Protein AF-A0A2V6THZ4-F1 (afdb_monomer)

Foldseek 3Di:
DDWDDDPPRDIDDDDDDPDPDDDQVDDPQWDDPVNVVVCQVVVCVPDPPCVVPDDPTGTDHDAFAALQQPWQFAADPPDPLRTDTHHPNPVCPVCVVVSVQQNVCCNPVVGGDSDDCVQRHPCCLVV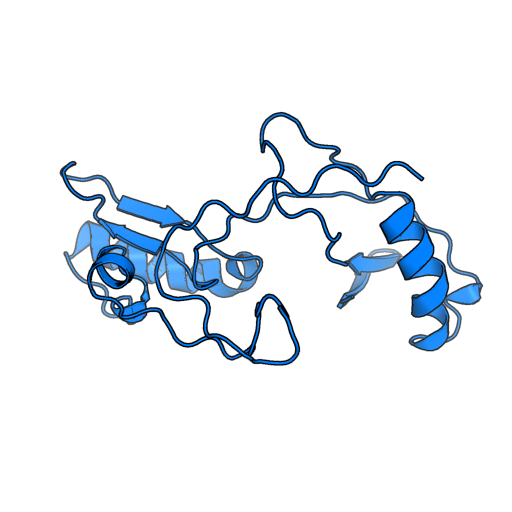QNHDDDPDPDPFDDDPNDGDPSTSDPDDDPPPDPPDD

Secondary structure (DSSP, 8-state):
-EEEEETTTEEEEE---S----BTTBS--BPPHHHHHHHHHHSTTTSTTGGG------B-------TTSS-EEEEPTTSTT-EEEE--TT-HHHHHHHHHHHHHHHHHHSS-SSS--GGG-GGGTTTT-PPPPSS------BTTB-----S-------------

pLDDT: mean 79.7, std 22.9, range [23.14, 98.25]

Solvent-accessible surface area (backbone atoms only — not comparable to full-atom values): 10609 Å² total; per-residue (Å²): 116,52,75,45,84,42,80,91,91,38,69,51,72,47,72,83,72,98,67,94,78,73,50,91,92,63,65,78,52,48,54,49,70,68,58,50,53,52,45,67,66,50,44,38,80,76,39,85,74,44,77,77,58,78,86,86,76,56,68,47,83,85,68,48,66,36,85,58,56,45,46,33,45,34,72,43,86,96,42,89,94,42,71,44,83,44,21,44,44,82,54,39,82,87,44,42,70,60,52,51,52,24,51,49,32,32,71,78,70,72,48,46,81,91,36,88,48,78,72,22,32,66,64,30,41,86,69,64,51,55,53,85,59,93,66,80,73,85,51,72,81,61,90,90,45,92,52,83,73,64,56,56,87,69,78,73,76,80,75,72,83,81,84,126

Nearest PDB structures (foldseek):
  1y56-assembly1_B  TM=9.052E-01  e=1.041E-03  Pyrococcus horikoshii OT3
  3m12-assembly1_A  TM=8.524E-01  e=2.419E-03  Bacillus sp. B-0618
  1ng3-assembly1_A  TM=7.794E-01  e=3.934E-02  Bacillus subtilis
  3if9-assembly2_D-3  TM=7.435E-01  e=4.779E-02  Bacillus subtilis
  4wct-assembly1_A  TM=7.228E-01  e=1.349E-01  Aspergillus fumigatus

Radius of gyration: 19.55 Å; Cα contacts (8 Å, |Δi|>4): 167; chains: 1; bounding box: 50×35×49 Å

Sequence (164 aa):
MYLRPETGNLTLVGGSTNVDRVDPDDYPEGASDALRAEIAEKLPKRLHGMDQAVMRGGMAGVYTMSADGHFILDRAPGVEGLYVASGCSGTGFKIAPAVGIGMAELITEGRASSVDLAPFRASRFAEGRCAASMSTTIATMTRGRWTPQGCEWLPRPRREPVVV

Structure (mmCIF, N/CA/C/O backbone):
data_AF-A0A2V6THZ4-F1
#
_entry.id   AF-A0A2V6THZ4-F1
#
loop_
_atom_site.group_PDB
_atom_site.id
_atom_site.type_symbol
_atom_site.label_atom_id
_atom_site.label_alt_id
_atom_site.label_comp_id
_atom_site.label_asym_id
_atom_site.label_entity_id
_atom_site.label_seq_id
_atom_site.pdbx_PDB_ins_code
_atom_site.Cartn_x
_atom_site.Cartn_y
_atom_site.Cartn_z
_atom_site.occupancy
_atom_site.B_iso_or_equiv
_atom_site.auth_seq_id
_atom_site.auth_comp_id
_atom_site.auth_asym_id
_atom_site.auth_atom_id
_atom_site.pdbx_PDB_model_num
ATOM 1 N N . MET A 1 1 ? 14.691 -4.668 -6.212 1.00 86.12 1 MET A N 1
ATOM 2 C CA . MET A 1 1 ? 14.088 -5.018 -7.515 1.00 86.12 1 MET A CA 1
ATOM 3 C C . MET A 1 1 ? 13.268 -6.283 -7.343 1.00 86.12 1 MET A C 1
ATOM 5 O O . MET A 1 1 ? 13.787 -7.229 -6.762 1.00 86.12 1 MET A O 1
ATOM 9 N N . TYR A 1 2 ? 12.024 -6.289 -7.806 1.00 90.50 2 TYR A N 1
ATOM 10 C CA . TYR A 1 2 ? 11.168 -7.471 -7.900 1.00 90.50 2 TYR A CA 1
ATOM 11 C C . TYR A 1 2 ? 10.800 -7.704 -9.367 1.00 90.50 2 TYR A C 1
ATOM 13 O O . TYR A 1 2 ? 10.860 -6.775 -10.171 1.00 90.50 2 TYR A O 1
ATOM 21 N N . LEU A 1 3 ? 10.438 -8.936 -9.715 1.00 92.94 3 LEU A N 1
ATOM 22 C CA . LEU A 1 3 ? 10.014 -9.298 -11.063 1.00 92.94 3 LEU A CA 1
ATOM 23 C C . LEU A 1 3 ? 8.857 -10.292 -11.013 1.00 92.94 3 LEU A C 1
ATOM 25 O O . LEU A 1 3 ? 8.785 -11.107 -10.092 1.00 92.94 3 LEU A O 1
ATOM 29 N N . ARG A 1 4 ? 7.964 -10.226 -11.999 1.00 93.44 4 ARG A N 1
ATOM 30 C CA . ARG A 1 4 ? 6.951 -11.255 -12.251 1.00 93.44 4 ARG A CA 1
ATOM 31 C C . ARG A 1 4 ? 6.720 -11.419 -13.754 1.00 93.44 4 ARG A C 1
ATOM 33 O O . ARG A 1 4 ? 6.814 -10.428 -14.482 1.00 93.44 4 ARG A O 1
ATOM 40 N N . PRO A 1 5 ? 6.381 -12.630 -14.221 1.00 93.69 5 PRO A N 1
ATOM 41 C CA . PRO A 1 5 ? 5.846 -12.809 -15.562 1.00 93.69 5 PRO A CA 1
ATOM 42 C C . PRO A 1 5 ? 4.589 -11.960 -15.761 1.00 93.69 5 PRO A C 1
ATOM 44 O O . PRO A 1 5 ? 3.823 -11.722 -14.821 1.00 93.69 5 PRO A O 1
ATOM 47 N N . GLU A 1 6 ? 4.380 -11.527 -16.993 1.00 93.81 6 GLU A N 1
ATOM 48 C CA . GLU A 1 6 ? 3.174 -10.848 -17.435 1.00 93.81 6 GLU A CA 1
ATOM 49 C C . GLU A 1 6 ? 2.703 -11.461 -18.757 1.00 93.81 6 GLU A C 1
ATOM 51 O O . GLU A 1 6 ? 3.453 -12.139 -19.466 1.00 93.81 6 GLU A O 1
ATOM 56 N N . THR A 1 7 ? 1.424 -11.283 -19.061 1.00 91.56 7 THR A N 1
ATOM 57 C CA . THR A 1 7 ? 0.813 -11.779 -20.291 1.00 91.56 7 THR A CA 1
ATOM 58 C C . THR A 1 7 ? 1.546 -11.269 -21.542 1.00 91.56 7 THR A C 1
ATOM 60 O O . THR A 1 7 ? 2.170 -10.209 -21.542 1.00 91.56 7 THR A O 1
ATOM 63 N N . GLY A 1 8 ? 1.511 -12.051 -22.627 1.00 88.25 8 GLY A N 1
ATOM 64 C CA . GLY A 1 8 ? 2.081 -11.633 -23.915 1.00 88.25 8 GLY A CA 1
ATOM 65 C C . GLY A 1 8 ? 3.614 -11.636 -23.994 1.00 88.25 8 GLY A C 1
ATOM 66 O O . GLY A 1 8 ? 4.178 -10.796 -24.688 1.00 88.25 8 GLY A O 1
ATOM 67 N N . ASN A 1 9 ? 4.288 -12.577 -23.316 1.00 89.75 9 ASN A N 1
ATOM 68 C CA . ASN A 1 9 ? 5.758 -12.681 -23.277 1.00 89.75 9 ASN A CA 1
ATOM 69 C C . ASN A 1 9 ? 6.439 -11.433 -22.679 1.00 89.75 9 ASN A C 1
ATOM 71 O O . ASN A 1 9 ? 7.518 -11.020 -23.105 1.00 89.75 9 ASN A O 1
ATOM 75 N N . LEU A 1 10 ? 5.786 -10.809 -21.698 1.00 93.38 10 LEU A N 1
ATOM 76 C CA . LEU A 1 10 ? 6.321 -9.664 -20.974 1.00 93.38 10 LEU A CA 1
ATOM 77 C C . LEU A 1 10 ? 6.800 -10.089 -19.585 1.00 93.38 10 LEU A C 1
ATOM 79 O O . LEU A 1 10 ? 6.380 -11.094 -19.014 1.00 93.38 10 LEU A O 1
ATOM 83 N N . THR A 1 11 ? 7.708 -9.300 -19.023 1.00 94.19 11 THR A N 1
ATOM 84 C CA . THR A 1 11 ? 8.131 -9.413 -17.627 1.00 94.19 11 THR A CA 1
ATOM 85 C C . THR A 1 11 ? 7.992 -8.040 -16.999 1.00 94.19 11 THR A C 1
ATOM 87 O O . THR A 1 11 ? 8.603 -7.079 -17.466 1.00 94.19 11 THR A O 1
ATOM 90 N N . LEU A 1 12 ? 7.194 -7.943 -15.939 1.00 94.75 12 LEU A N 1
ATOM 91 C CA . LEU A 1 12 ? 7.132 -6.731 -15.136 1.00 94.75 12 LEU A CA 1
ATOM 92 C C . LEU A 1 12 ? 8.308 -6.732 -14.173 1.00 94.75 12 LEU A C 1
ATOM 94 O O . LEU A 1 12 ? 8.523 -7.701 -13.443 1.00 94.75 12 LEU A O 1
ATOM 98 N N . VAL A 1 13 ? 9.047 -5.630 -14.162 1.00 94.56 13 VAL A N 1
ATOM 99 C CA . VAL A 1 13 ? 10.178 -5.416 -13.265 1.00 94.56 13 VAL A CA 1
ATOM 100 C C . VAL A 1 13 ? 9.930 -4.129 -12.506 1.00 94.56 13 VAL A C 1
ATOM 102 O O . VAL A 1 13 ? 9.691 -3.085 -13.107 1.00 94.56 13 VAL A O 1
ATOM 105 N N . GLY A 1 14 ? 9.981 -4.207 -11.183 1.00 91.56 14 GLY A N 1
ATOM 106 C CA . GLY A 1 14 ? 9.796 -3.055 -10.318 1.00 91.56 14 GLY A CA 1
ATOM 107 C C . GLY A 1 14 ? 10.998 -2.816 -9.422 1.00 91.56 14 GLY A C 1
ATOM 108 O O . GLY A 1 14 ? 11.705 -3.737 -8.998 1.00 91.56 14 GLY A O 1
ATOM 109 N N . GLY A 1 15 ? 11.219 -1.553 -9.097 1.00 87.06 15 GLY A N 1
ATOM 110 C CA . GLY A 1 15 ? 12.229 -1.104 -8.154 1.00 87.06 15 GLY A CA 1
ATOM 111 C C . GLY A 1 15 ? 11.744 0.142 -7.434 1.00 87.06 15 GLY A C 1
ATOM 112 O O . GLY A 1 15 ? 10.786 0.779 -7.859 1.00 87.06 15 GLY A O 1
ATOM 113 N N . SER A 1 16 ? 12.390 0.458 -6.321 1.00 75.38 16 SER A N 1
ATOM 114 C CA . SER A 1 16 ? 12.196 1.724 -5.626 1.00 75.38 16 SER A CA 1
ATOM 115 C C . SER A 1 16 ? 13.274 2.692 -6.083 1.00 75.38 16 SER A C 1
ATOM 117 O O . SER A 1 16 ? 14.457 2.353 -6.058 1.00 75.38 16 SER A O 1
ATOM 119 N N . THR A 1 17 ? 12.881 3.898 -6.463 1.00 66.56 17 THR A N 1
ATOM 120 C CA . THR A 1 17 ? 13.814 5.013 -6.616 1.00 66.56 17 THR A CA 1
ATOM 121 C C . THR A 1 17 ? 14.135 5.592 -5.239 1.00 66.56 17 THR A C 1
ATOM 123 O O . THR A 1 17 ? 13.267 5.623 -4.370 1.00 66.56 17 THR A O 1
ATOM 126 N N . ASN A 1 18 ? 15.359 6.085 -5.030 1.00 63.88 18 ASN A N 1
ATOM 127 C CA . ASN A 1 18 ? 15.774 6.754 -3.786 1.00 63.88 18 ASN A CA 1
ATOM 128 C C . ASN A 1 18 ? 15.191 8.179 -3.670 1.00 63.88 18 ASN A C 1
ATOM 130 O O . ASN A 1 18 ? 15.924 9.135 -3.426 1.00 63.88 18 ASN A O 1
ATOM 134 N N . VAL A 1 19 ? 13.887 8.338 -3.897 1.00 63.72 19 VAL A N 1
ATOM 135 C CA . VAL A 1 19 ? 13.190 9.614 -3.726 1.00 63.72 19 VAL A CA 1
ATOM 136 C C . VAL A 1 19 ? 12.466 9.560 -2.389 1.00 63.72 19 VAL A C 1
ATOM 138 O O . VAL A 1 19 ? 11.573 8.740 -2.198 1.00 63.72 19 VAL A O 1
ATOM 141 N N . ASP A 1 20 ? 12.892 10.401 -1.447 1.00 67.50 20 ASP A N 1
ATOM 142 C CA . ASP A 1 20 ? 12.404 10.341 -0.066 1.00 67.50 20 ASP A CA 1
ATOM 143 C C . ASP A 1 20 ? 10.948 10.833 0.060 1.00 67.50 20 ASP A C 1
ATOM 145 O O . ASP A 1 20 ? 10.188 10.300 0.870 1.00 67.50 20 ASP A O 1
ATOM 149 N N . ARG A 1 21 ? 10.555 11.853 -0.718 1.00 79.56 21 ARG A N 1
ATOM 150 C CA . ARG A 1 21 ? 9.207 12.446 -0.732 1.00 79.56 21 ARG A CA 1
ATOM 151 C C . ARG A 1 21 ? 8.888 13.056 -2.092 1.00 79.56 21 ARG A C 1
ATOM 153 O O . ARG A 1 21 ? 9.746 13.706 -2.682 1.00 79.56 21 ARG A O 1
ATOM 160 N N . VAL A 1 22 ? 7.645 12.893 -2.524 1.00 86.38 22 VAL A N 1
ATOM 161 C CA . VAL A 1 22 ? 7.065 1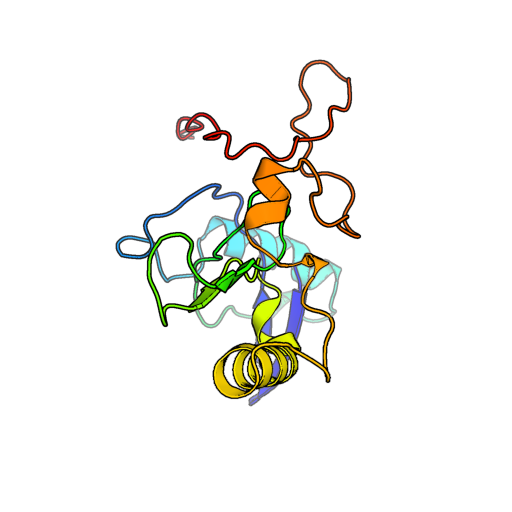3.552 -3.699 1.00 86.38 22 VAL A CA 1
ATOM 162 C C . VAL A 1 22 ? 5.702 14.124 -3.329 1.00 86.38 22 VAL A C 1
ATOM 164 O O . VAL A 1 22 ? 5.083 13.655 -2.368 1.00 86.38 22 VAL A O 1
ATOM 167 N N . ASP A 1 23 ? 5.266 15.135 -4.070 1.00 89.69 23 ASP A N 1
ATOM 168 C CA . ASP A 1 23 ? 3.884 15.595 -4.028 1.00 89.69 23 ASP A CA 1
ATOM 169 C C . ASP A 1 23 ? 3.019 14.578 -4.796 1.00 89.69 23 ASP A C 1
ATOM 171 O O . ASP A 1 23 ? 3.345 14.267 -5.942 1.00 89.69 23 ASP A O 1
ATOM 175 N N . PRO A 1 24 ? 1.972 13.984 -4.194 1.00 90.62 24 PRO A N 1
ATOM 176 C CA . PRO A 1 24 ? 1.099 13.061 -4.915 1.00 90.62 24 PRO A CA 1
ATOM 177 C C . PRO A 1 24 ? 0.344 13.711 -6.083 1.00 90.62 24 PRO A C 1
ATOM 179 O O . PRO A 1 24 ? -0.057 12.977 -6.984 1.00 90.62 24 PRO A O 1
ATOM 182 N N . ASP A 1 25 ? 0.183 15.037 -6.083 1.00 93.31 25 ASP A N 1
ATOM 183 C CA . ASP A 1 25 ? -0.479 15.784 -7.157 1.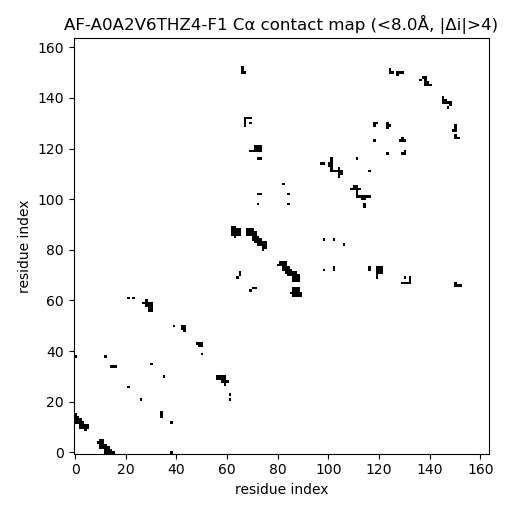00 93.31 25 ASP A CA 1
ATOM 184 C C . ASP A 1 25 ? 0.516 16.304 -8.215 1.00 93.31 25 ASP A C 1
ATOM 186 O O . ASP A 1 25 ? 0.105 16.741 -9.290 1.00 93.31 25 ASP A O 1
ATOM 190 N N . ASP A 1 26 ? 1.823 16.238 -7.935 1.00 92.44 26 ASP A N 1
ATOM 191 C CA . ASP A 1 26 ? 2.894 16.688 -8.832 1.00 92.44 26 ASP A CA 1
ATOM 192 C C . ASP A 1 26 ? 4.133 15.779 -8.721 1.00 92.44 26 ASP A C 1
ATOM 194 O O . ASP A 1 26 ? 5.082 16.029 -7.967 1.00 92.44 26 ASP A O 1
ATOM 198 N N . TYR A 1 27 ? 4.121 14.675 -9.475 1.00 89.25 27 TYR A N 1
ATOM 199 C CA . TYR A 1 27 ? 5.258 13.761 -9.581 1.00 89.25 27 TYR A CA 1
ATOM 200 C C . TYR A 1 27 ? 5.379 13.147 -10.983 1.00 89.25 27 TYR A C 1
ATOM 202 O O . TYR A 1 27 ? 4.388 12.998 -11.699 1.00 89.25 27 TYR A O 1
ATOM 210 N N . PRO A 1 28 ? 6.592 12.739 -11.402 1.00 88.44 28 PRO A N 1
ATOM 211 C CA . PRO A 1 28 ? 6.765 12.037 -12.665 1.00 88.44 28 PRO A CA 1
ATOM 212 C C . PRO A 1 28 ? 6.158 10.630 -12.581 1.00 88.44 28 PRO A C 1
ATOM 214 O O . PRO A 1 28 ? 6.712 9.739 -11.941 1.00 88.44 28 PRO A O 1
ATOM 217 N N . GLU A 1 29 ? 5.047 10.414 -13.283 1.00 90.56 29 GLU A N 1
ATOM 218 C CA . GLU A 1 29 ? 4.337 9.124 -13.341 1.00 90.56 29 GLU A CA 1
ATOM 219 C C . GLU A 1 29 ? 5.028 8.068 -14.223 1.00 90.56 29 GLU A C 1
ATOM 221 O O . GLU A 1 29 ? 4.608 6.913 -14.281 1.00 90.56 29 GLU A O 1
ATOM 226 N N . GLY A 1 30 ? 6.096 8.437 -14.931 1.00 90.31 30 GLY A N 1
ATOM 227 C CA . GLY A 1 30 ? 6.890 7.522 -15.748 1.00 90.31 30 GLY A CA 1
ATOM 228 C C . GLY A 1 30 ? 8.035 6.874 -14.970 1.00 90.31 30 GLY A C 1
ATOM 229 O O . GLY A 1 30 ? 8.584 7.444 -14.030 1.00 90.31 30 GLY A O 1
ATOM 230 N N . ALA A 1 31 ? 8.470 5.691 -15.412 1.00 88.62 31 ALA A N 1
ATOM 231 C CA . ALA A 1 31 ? 9.714 5.107 -14.909 1.00 88.62 31 ALA A CA 1
ATOM 232 C C . ALA A 1 31 ? 10.911 6.023 -15.226 1.00 88.62 31 ALA A C 1
ATOM 234 O O . ALA A 1 31 ? 11.149 6.342 -16.393 1.00 88.62 31 ALA A O 1
ATOM 235 N N . SER A 1 32 ? 11.672 6.404 -14.196 1.00 88.62 32 SER A N 1
ATOM 236 C CA . SER A 1 32 ? 12.839 7.278 -14.342 1.00 88.62 32 SER A CA 1
ATOM 237 C C . SER A 1 32 ? 13.978 6.602 -15.105 1.00 88.62 32 SER A C 1
ATOM 239 O O . SER A 1 32 ? 14.169 5.385 -15.024 1.00 88.62 32 SER A O 1
ATOM 241 N N . ASP A 1 33 ? 14.794 7.394 -15.797 1.00 89.56 33 ASP A N 1
ATOM 242 C CA . ASP A 1 33 ? 15.935 6.864 -16.552 1.00 89.56 33 ASP A CA 1
ATOM 243 C C . ASP A 1 33 ? 16.984 6.207 -15.646 1.00 89.56 33 ASP A C 1
ATOM 245 O O . ASP A 1 33 ? 17.577 5.197 -16.021 1.00 89.56 33 ASP A O 1
ATOM 249 N N . ALA A 1 34 ? 17.134 6.690 -14.409 1.00 88.88 34 ALA A N 1
ATOM 250 C CA . ALA A 1 34 ? 17.977 6.051 -13.401 1.00 88.88 34 ALA A CA 1
ATOM 251 C C . ALA A 1 34 ? 17.492 4.632 -13.051 1.00 88.88 34 ALA A C 1
ATOM 253 O O . ALA A 1 34 ? 18.292 3.696 -13.010 1.00 88.88 34 ALA A O 1
ATOM 254 N N . LEU A 1 35 ? 16.180 4.447 -12.846 1.00 88.50 35 LEU A N 1
ATOM 255 C CA . LEU A 1 35 ? 15.610 3.123 -12.582 1.00 88.50 35 LEU A CA 1
ATOM 256 C C . LEU A 1 35 ? 15.762 2.204 -13.799 1.00 88.50 35 LEU A C 1
ATOM 258 O O . LEU A 1 35 ? 16.095 1.029 -13.648 1.00 88.50 35 LEU A O 1
ATOM 262 N N . ARG A 1 36 ? 15.547 2.733 -15.008 1.00 91.31 36 ARG A N 1
ATOM 263 C CA . ARG A 1 36 ? 15.739 1.984 -16.256 1.00 91.31 36 ARG A CA 1
ATOM 264 C C . ARG A 1 36 ? 17.181 1.503 -16.391 1.00 91.31 36 ARG A C 1
ATOM 266 O O . ARG A 1 36 ? 17.397 0.315 -16.608 1.00 91.31 36 ARG A O 1
ATOM 273 N N . ALA A 1 37 ? 18.159 2.386 -16.197 1.00 91.56 37 ALA A N 1
ATOM 274 C CA . ALA A 1 37 ? 19.573 2.027 -16.238 1.00 91.56 37 ALA A CA 1
ATOM 275 C C . ALA A 1 37 ? 19.915 0.941 -15.203 1.00 91.56 37 ALA A C 1
ATOM 277 O O . ALA A 1 37 ? 20.559 -0.052 -15.541 1.00 91.56 37 ALA A O 1
ATOM 278 N N . GLU A 1 38 ? 19.409 1.067 -13.970 1.00 91.75 38 GLU A N 1
ATOM 279 C CA . GLU A 1 38 ? 19.603 0.052 -12.931 1.00 91.75 38 GLU A CA 1
ATOM 280 C C . GLU A 1 38 ? 19.022 -1.314 -13.339 1.00 91.75 38 GLU A C 1
ATOM 282 O O . GLU A 1 38 ? 19.660 -2.354 -13.144 1.00 91.75 38 GLU A O 1
ATOM 287 N N . ILE A 1 39 ? 17.811 -1.333 -13.904 1.00 92.81 39 ILE A N 1
ATOM 288 C CA . ILE A 1 39 ? 17.170 -2.566 -14.373 1.00 92.81 39 ILE A CA 1
ATOM 289 C C . ILE A 1 39 ? 17.970 -3.177 -15.527 1.00 92.81 39 ILE A C 1
ATOM 291 O O . ILE A 1 39 ? 18.248 -4.375 -15.482 1.00 92.81 39 ILE A O 1
ATOM 295 N N . ALA A 1 40 ? 18.380 -2.381 -16.519 1.00 92.44 40 ALA A N 1
ATOM 296 C CA . ALA A 1 40 ? 19.166 -2.849 -17.663 1.00 92.44 40 ALA A CA 1
ATOM 297 C C . ALA A 1 40 ? 20.502 -3.476 -17.232 1.00 92.44 40 ALA A C 1
ATOM 299 O O . ALA A 1 40 ? 20.929 -4.482 -17.792 1.00 92.44 40 ALA A O 1
ATOM 300 N N . GLU A 1 41 ? 21.135 -2.932 -16.192 1.00 93.12 41 GLU A N 1
ATOM 301 C CA . GLU A 1 41 ? 22.390 -3.461 -15.662 1.00 93.12 41 GLU A CA 1
ATOM 302 C C . GLU A 1 41 ? 22.193 -4.747 -14.837 1.00 93.12 41 GLU A C 1
ATOM 304 O O . GLU A 1 41 ? 23.007 -5.675 -14.895 1.00 93.12 41 GLU A O 1
ATOM 309 N N . LYS A 1 42 ? 21.130 -4.813 -14.023 1.00 93.75 42 LYS A N 1
ATOM 310 C CA . LYS A 1 42 ? 20.953 -5.881 -13.023 1.00 93.75 42 LYS A CA 1
ATOM 311 C C . LYS A 1 42 ? 20.089 -7.048 -13.490 1.00 93.75 42 LYS A C 1
ATOM 313 O O . LYS A 1 42 ? 20.232 -8.140 -12.941 1.00 93.75 42 LYS A O 1
ATOM 318 N N . LEU A 1 43 ? 19.166 -6.844 -14.427 1.00 93.94 43 LEU A N 1
ATOM 319 C CA . LEU A 1 43 ? 18.225 -7.878 -14.867 1.00 93.94 43 LEU A CA 1
ATOM 320 C C . LEU A 1 43 ? 18.916 -9.040 -15.609 1.00 93.94 43 LEU A C 1
ATOM 322 O O . LEU A 1 43 ? 18.675 -10.181 -15.206 1.00 93.94 43 LEU A O 1
ATOM 326 N N . PRO A 1 44 ? 19.834 -8.812 -16.574 1.00 94.88 44 PRO A N 1
ATOM 327 C CA . PRO A 1 44 ? 20.520 -9.906 -17.275 1.00 94.88 44 PRO A CA 1
ATOM 328 C C . PRO A 1 44 ? 21.377 -10.778 -16.352 1.00 94.88 44 PRO A C 1
ATOM 330 O O . PRO A 1 44 ? 21.514 -11.978 -16.564 1.00 94.88 44 PRO A O 1
ATOM 333 N N . LYS A 1 45 ? 21.899 -10.190 -15.266 1.00 94.69 45 LYS A N 1
ATOM 334 C CA . LYS A 1 45 ? 22.669 -10.899 -14.229 1.00 94.69 45 LYS A CA 1
ATOM 335 C C . LYS A 1 45 ? 21.809 -11.853 -13.386 1.00 94.69 45 LYS A C 1
ATOM 337 O O . LYS A 1 45 ? 22.356 -12.665 -12.649 1.00 94.69 45 LYS A O 1
ATOM 342 N N . ARG A 1 46 ? 20.478 -11.715 -13.426 1.00 93.25 46 ARG A N 1
ATOM 343 C CA . ARG A 1 46 ? 19.527 -12.486 -12.603 1.00 93.25 46 ARG A CA 1
ATOM 344 C C . ARG A 1 46 ? 18.666 -13.447 -13.412 1.00 93.25 46 ARG A C 1
ATOM 346 O O . ARG A 1 46 ? 18.209 -14.439 -12.855 1.00 93.25 46 ARG A O 1
ATOM 353 N N . LEU A 1 47 ? 18.413 -13.143 -14.682 1.00 91.62 47 LEU A N 1
ATOM 354 C CA . LEU A 1 47 ? 17.542 -13.933 -15.541 1.00 91.62 47 LEU A CA 1
ATOM 355 C C . LEU A 1 47 ? 18.141 -14.025 -16.945 1.00 91.62 47 LEU A C 1
ATOM 357 O O . LEU A 1 47 ? 18.321 -13.014 -17.623 1.00 91.62 47 LEU A O 1
ATOM 361 N N . HIS A 1 48 ? 18.459 -15.249 -17.363 1.00 91.25 48 HIS A N 1
ATOM 362 C CA . HIS A 1 48 ? 19.068 -15.518 -18.664 1.00 91.25 48 HIS A CA 1
ATOM 363 C C . HIS A 1 48 ? 18.164 -15.052 -19.815 1.00 91.25 48 HIS A C 1
ATOM 365 O O . HIS A 1 48 ? 16.942 -15.170 -19.737 1.00 91.25 48 HIS A O 1
ATOM 371 N N . GLY A 1 49 ? 18.772 -14.535 -20.886 1.00 89.94 49 GLY A N 1
ATOM 372 C CA . GLY A 1 49 ? 18.072 -14.023 -22.070 1.00 89.94 49 GLY A CA 1
ATOM 373 C C . GLY A 1 49 ? 17.517 -12.603 -21.923 1.00 89.94 49 GLY A C 1
ATOM 374 O O . GLY A 1 49 ? 17.025 -12.039 -22.898 1.00 89.94 49 GLY A O 1
ATOM 375 N N . MET A 1 50 ? 17.606 -11.996 -20.734 1.00 93.38 50 MET A N 1
ATOM 376 C CA . MET A 1 50 ? 17.153 -10.616 -20.519 1.00 93.38 50 MET A CA 1
ATOM 377 C C . MET A 1 50 ? 18.132 -9.555 -21.036 1.00 93.38 50 MET A C 1
ATOM 379 O O . MET A 1 50 ? 17.775 -8.384 -21.086 1.00 93.38 50 MET A O 1
ATOM 383 N N . ASP A 1 51 ? 19.339 -9.937 -21.454 1.00 92.62 51 ASP A N 1
ATOM 384 C CA . ASP A 1 51 ? 20.271 -9.069 -22.186 1.00 92.62 51 ASP A CA 1
ATOM 385 C C . ASP A 1 51 ? 19.720 -8.637 -23.555 1.00 92.62 51 ASP A C 1
ATOM 387 O O . ASP A 1 51 ? 20.078 -7.572 -24.050 1.00 92.62 51 ASP A O 1
ATOM 391 N N . GLN A 1 52 ? 18.809 -9.428 -24.132 1.00 91.62 52 GLN A N 1
ATOM 392 C CA . GLN A 1 52 ? 18.116 -9.129 -25.391 1.00 91.62 52 GLN A CA 1
ATOM 393 C C . GLN A 1 52 ? 16.733 -8.486 -25.180 1.00 91.62 52 GLN A C 1
ATOM 395 O O . GLN A 1 52 ? 16.005 -8.232 -26.142 1.00 91.62 52 GLN A O 1
ATOM 400 N N . ALA A 1 53 ? 16.323 -8.254 -23.929 1.00 91.88 53 ALA A N 1
ATOM 401 C CA . ALA A 1 53 ? 15.008 -7.706 -23.626 1.00 91.88 53 ALA A CA 1
ATOM 402 C C . ALA A 1 53 ? 14.930 -6.204 -23.940 1.00 91.88 53 ALA A C 1
ATOM 404 O O . AL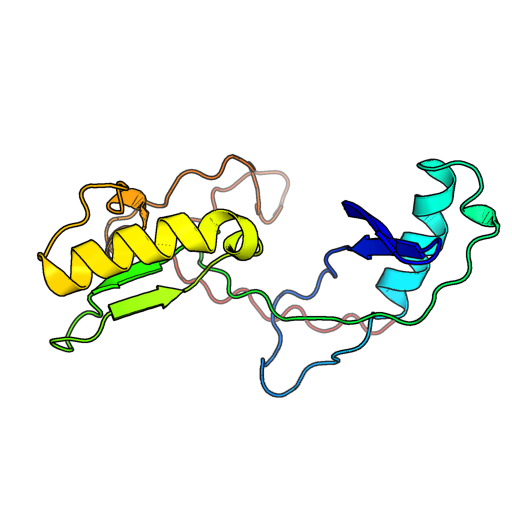A A 1 53 ? 15.861 -5.439 -23.698 1.00 91.88 53 ALA A O 1
ATOM 405 N N . VAL A 1 54 ? 13.766 -5.764 -24.420 1.00 91.69 54 VAL A N 1
ATOM 406 C CA . VAL A 1 54 ? 13.480 -4.352 -24.703 1.00 91.69 54 VAL A CA 1
ATOM 407 C C . VAL A 1 54 ? 12.482 -3.826 -23.678 1.00 91.69 54 VAL A C 1
ATOM 409 O O . VAL A 1 54 ? 11.401 -4.395 -23.518 1.00 91.69 54 VAL A O 1
ATOM 412 N N . MET A 1 55 ? 12.802 -2.713 -23.010 1.00 90.94 55 MET A N 1
ATOM 413 C CA . MET A 1 55 ? 11.849 -2.052 -22.112 1.00 90.94 55 MET A CA 1
ATOM 414 C C . MET A 1 55 ? 10.666 -1.478 -22.893 1.00 90.94 55 MET A C 1
ATOM 416 O O . MET A 1 55 ? 10.831 -0.696 -23.828 1.00 90.94 55 MET A O 1
ATOM 420 N N . ARG A 1 56 ? 9.452 -1.836 -22.470 1.00 90.50 56 ARG A N 1
ATOM 421 C CA . ARG A 1 56 ? 8.188 -1.392 -23.075 1.00 90.50 56 ARG A CA 1
ATOM 422 C C . ARG A 1 56 ? 7.499 -0.328 -22.219 1.00 90.50 56 ARG A C 1
ATOM 424 O O . ARG A 1 56 ? 6.362 -0.494 -21.799 1.00 90.50 56 ARG A O 1
ATOM 431 N N . GLY A 1 57 ? 8.209 0.772 -21.973 1.00 89.06 57 GLY A N 1
ATOM 432 C CA . GLY A 1 57 ? 7.734 1.861 -21.117 1.00 89.06 57 GLY A CA 1
ATOM 433 C C . GLY A 1 57 ? 7.859 1.534 -19.629 1.00 89.06 57 GLY A C 1
ATOM 434 O O . GLY A 1 57 ? 8.662 0.693 -19.228 1.00 89.06 57 GLY A O 1
ATOM 435 N N . GLY A 1 58 ? 7.100 2.244 -18.801 1.00 91.62 58 GLY A N 1
ATOM 436 C CA . GLY A 1 58 ? 7.072 2.018 -17.363 1.00 91.62 58 GLY A CA 1
ATOM 437 C C . GLY A 1 58 ? 6.314 3.116 -16.638 1.00 91.62 58 GLY A C 1
ATOM 438 O O . GLY A 1 58 ? 6.236 4.243 -17.125 1.00 91.62 58 GLY A O 1
ATOM 439 N N . MET A 1 59 ? 5.791 2.764 -15.472 1.00 92.69 59 MET A N 1
ATOM 440 C CA . MET A 1 59 ? 5.002 3.639 -14.614 1.00 92.69 59 MET A CA 1
ATOM 441 C C . MET A 1 59 ? 5.672 3.803 -13.251 1.00 92.69 59 MET A C 1
ATOM 443 O O . MET A 1 59 ? 6.431 2.936 -12.809 1.00 92.69 59 MET A O 1
ATOM 447 N N . ALA A 1 60 ? 5.355 4.901 -12.589 1.00 91.31 60 ALA A N 1
ATOM 448 C CA . ALA A 1 60 ? 5.695 5.198 -11.215 1.00 91.31 60 ALA A CA 1
ATOM 449 C C . ALA A 1 60 ? 4.408 5.430 -10.418 1.00 91.31 60 ALA A C 1
ATOM 451 O O . ALA A 1 60 ? 3.351 5.716 -10.971 1.00 91.31 60 ALA A O 1
ATOM 452 N N . GLY A 1 61 ? 4.505 5.277 -9.105 1.00 89.25 61 GLY A N 1
ATOM 453 C CA . GLY A 1 61 ? 3.412 5.548 -8.186 1.00 89.25 61 GLY A CA 1
ATOM 454 C C . GLY A 1 61 ? 3.960 5.934 -6.823 1.00 89.25 61 GLY A C 1
ATOM 455 O O . GLY A 1 61 ? 5.131 5.688 -6.517 1.00 89.25 61 GLY A O 1
ATOM 456 N N . VAL A 1 62 ? 3.107 6.537 -6.002 1.00 89.31 62 VAL A N 1
ATOM 457 C CA . VAL A 1 62 ? 3.496 7.078 -4.698 1.00 89.31 62 VAL A CA 1
ATOM 458 C C . VAL A 1 62 ? 3.157 6.095 -3.584 1.00 89.31 62 VAL A C 1
ATOM 460 O O . VAL A 1 62 ? 2.068 5.524 -3.537 1.00 89.31 62 VAL A O 1
ATOM 463 N N . TYR A 1 63 ? 4.093 5.901 -2.654 1.00 87.62 63 TYR A N 1
ATOM 464 C CA . TYR A 1 63 ? 3.846 5.146 -1.428 1.00 87.62 63 TYR A CA 1
ATOM 465 C C . TYR A 1 63 ? 3.501 6.083 -0.283 1.00 87.62 63 TYR A C 1
ATOM 467 O O . TYR A 1 63 ? 4.264 6.985 0.060 1.00 87.62 63 TYR A O 1
ATOM 475 N N . THR A 1 64 ? 2.387 5.805 0.385 1.00 88.06 64 THR A N 1
ATOM 476 C CA . THR A 1 64 ? 2.084 6.424 1.671 1.00 88.06 64 THR A CA 1
ATOM 477 C C . THR A 1 64 ? 2.831 5.674 2.770 1.00 88.06 64 THR A C 1
ATOM 479 O O . THR A 1 64 ? 2.569 4.494 3.018 1.00 88.06 64 THR A O 1
ATOM 482 N N . MET A 1 65 ? 3.771 6.356 3.422 1.00 86.12 65 MET A N 1
ATOM 483 C CA . MET A 1 65 ? 4.630 5.790 4.463 1.00 86.12 65 MET A CA 1
ATOM 484 C C . MET A 1 65 ? 4.250 6.346 5.836 1.00 86.12 65 MET A C 1
ATOM 486 O O . MET A 1 65 ? 4.200 7.563 6.012 1.00 86.12 65 MET A O 1
ATOM 490 N N . SER A 1 66 ? 4.034 5.470 6.819 1.00 87.88 66 SER A N 1
ATOM 491 C CA . SER A 1 66 ? 4.089 5.866 8.230 1.00 87.88 66 SER A CA 1
ATOM 492 C C . SER A 1 66 ? 5.547 5.937 8.709 1.00 87.88 66 SER A C 1
ATOM 494 O O . SER A 1 66 ? 6.456 5.429 8.045 1.00 87.88 66 SER A O 1
ATOM 496 N N . ALA A 1 67 ? 5.778 6.520 9.890 1.00 85.19 67 ALA A N 1
ATOM 497 C CA . ALA A 1 67 ? 7.111 6.587 10.494 1.00 85.19 67 ALA A CA 1
ATOM 498 C C . ALA A 1 67 ? 7.726 5.198 10.770 1.00 85.19 67 ALA A C 1
ATOM 500 O O . ALA A 1 67 ? 8.940 5.037 10.679 1.00 85.19 67 ALA A O 1
ATOM 501 N N . ASP A 1 68 ? 6.895 4.194 11.061 1.00 86.44 68 ASP A N 1
ATOM 502 C CA . ASP A 1 68 ? 7.321 2.822 11.362 1.00 86.44 68 ASP A CA 1
ATOM 503 C C . ASP A 1 68 ? 7.144 1.839 10.193 1.00 86.44 68 ASP A C 1
ATOM 505 O O . ASP A 1 68 ? 7.401 0.647 10.354 1.00 86.44 68 ASP A O 1
ATOM 509 N N . GLY A 1 69 ? 6.713 2.310 9.018 1.00 87.25 69 GLY A N 1
ATOM 510 C CA . GLY A 1 69 ? 6.514 1.475 7.829 1.00 87.25 69 GLY A CA 1
ATOM 511 C C . GLY A 1 69 ? 5.314 0.521 7.899 1.00 87.25 69 GLY A C 1
ATOM 512 O O . GLY A 1 69 ? 5.289 -0.471 7.170 1.00 87.25 69 GLY A O 1
ATOM 513 N N . HIS A 1 70 ? 4.345 0.795 8.775 1.00 90.12 70 HIS A N 1
ATOM 514 C CA . HIS A 1 70 ? 3.138 -0.005 8.978 1.00 90.12 70 HIS A CA 1
ATOM 515 C C . HIS A 1 70 ? 1.862 0.824 8.831 1.00 90.12 70 HIS A C 1
ATOM 517 O O . HIS A 1 70 ? 1.836 2.034 9.060 1.00 90.12 70 HIS A O 1
ATOM 523 N N . PHE A 1 71 ? 0.759 0.138 8.550 1.00 94.00 71 PHE A N 1
ATOM 524 C CA . PHE A 1 71 ? -0.543 0.774 8.422 1.00 94.00 71 PHE A CA 1
ATOM 525 C C . PHE A 1 71 ? -0.960 1.590 9.651 1.00 94.00 71 PHE A C 1
ATOM 527 O O . PHE A 1 71 ? -0.566 1.333 10.791 1.00 94.00 71 PHE A O 1
ATOM 534 N N . ILE A 1 72 ? -1.829 2.557 9.397 1.00 94.38 72 ILE A N 1
ATOM 535 C CA . ILE A 1 72 ? -2.660 3.231 10.382 1.00 94.38 72 ILE A CA 1
ATOM 536 C C . ILE A 1 72 ? -4.095 2.799 10.088 1.00 94.38 72 ILE A C 1
ATOM 538 O O . ILE A 1 72 ? -4.648 3.213 9.069 1.00 94.38 72 ILE A O 1
ATOM 542 N N . LEU A 1 73 ? -4.638 1.929 10.943 1.00 95.81 73 LEU A N 1
ATOM 543 C CA . LEU A 1 73 ? -5.984 1.351 10.861 1.00 95.81 73 LEU A CA 1
ATOM 544 C C . LEU A 1 73 ? -6.720 1.696 12.157 1.00 95.81 73 LEU A C 1
ATOM 546 O O . LEU A 1 73 ? -6.532 1.022 13.170 1.00 95.81 73 LEU A O 1
ATOM 550 N N . ASP A 1 74 ? -7.464 2.800 12.169 1.00 94.81 74 ASP A N 1
ATOM 551 C CA . ASP A 1 74 ? -8.038 3.320 13.415 1.00 94.81 74 ASP A CA 1
ATOM 552 C C . ASP A 1 74 ? -9.197 4.299 13.192 1.00 94.81 74 ASP A C 1
ATOM 554 O O . ASP A 1 74 ? -9.455 4.758 12.079 1.00 94.81 74 ASP A O 1
ATOM 558 N N . ARG A 1 75 ? -9.866 4.665 14.284 1.00 95.06 75 ARG A N 1
ATOM 559 C CA . ARG A 1 75 ? -10.748 5.832 14.373 1.00 95.06 75 ARG A CA 1
ATOM 560 C C . ARG A 1 75 ? -9.910 7.109 14.348 1.00 95.06 75 ARG A C 1
ATOM 562 O O . ARG A 1 75 ? -8.872 7.192 15.005 1.00 95.06 75 ARG A O 1
ATOM 569 N N . ALA A 1 76 ? -10.363 8.126 13.620 1.00 91.81 76 ALA A N 1
ATOM 570 C CA . ALA A 1 76 ? -9.701 9.422 13.632 1.00 91.81 76 ALA A CA 1
ATOM 571 C C . ALA A 1 76 ? -9.951 10.130 14.978 1.00 91.81 76 ALA A C 1
ATOM 573 O O . ALA A 1 76 ? -11.102 10.253 15.406 1.00 91.81 76 ALA A O 1
ATOM 574 N N . PRO A 1 77 ? -8.905 10.622 15.664 1.00 86.81 77 PRO A N 1
ATOM 575 C CA . PRO A 1 77 ? -9.090 11.342 16.915 1.00 86.81 77 PRO A CA 1
ATOM 576 C C . PRO A 1 77 ? -9.840 12.659 16.671 1.0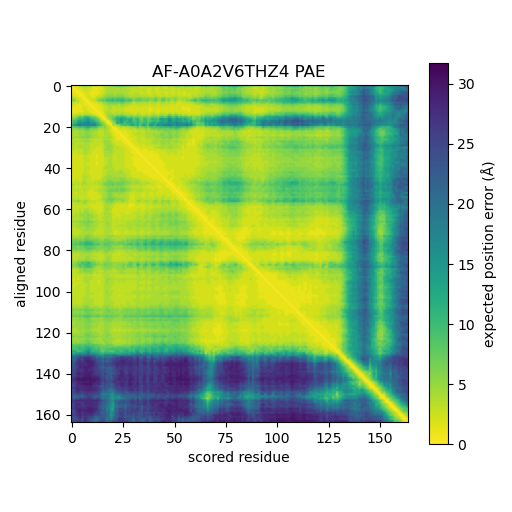0 86.81 77 PRO A C 1
ATOM 578 O O . PRO A 1 77 ? -9.523 13.404 15.747 1.00 86.81 77 PRO A O 1
ATOM 581 N N . GLY A 1 78 ? -10.820 12.958 17.525 1.00 88.25 78 GLY A N 1
ATOM 582 C CA . GLY A 1 78 ? -11.547 14.233 17.510 1.00 88.25 78 GLY A CA 1
ATOM 583 C C . GLY A 1 78 ? -12.660 14.358 16.465 1.00 88.25 78 GLY A C 1
ATOM 584 O O . GLY A 1 78 ? -13.311 15.399 16.428 1.00 88.25 78 GLY A O 1
ATOM 585 N N . VAL A 1 79 ? -12.915 13.326 15.651 1.00 95.00 79 VAL A N 1
ATOM 586 C CA . VAL A 1 79 ? -14.007 13.324 14.664 1.00 95.00 79 VAL A CA 1
ATOM 587 C C . VAL A 1 79 ? -14.803 12.028 14.782 1.00 95.00 79 VAL A C 1
ATOM 589 O O . VAL A 1 79 ? -14.330 10.952 14.417 1.00 95.00 79 VAL A O 1
ATOM 592 N N . GLU A 1 80 ? -16.025 12.124 15.303 1.00 94.12 80 GLU A N 1
ATOM 593 C CA . GLU A 1 80 ? -16.916 10.972 15.432 1.00 94.12 80 GLU A CA 1
ATOM 594 C C . GLU A 1 80 ? -17.296 10.415 14.052 1.00 94.12 80 GLU A C 1
ATOM 596 O O . GLU A 1 80 ? -17.578 11.159 13.115 1.00 94.12 80 GLU A O 1
ATOM 601 N N . GLY A 1 81 ? -17.278 9.087 13.915 1.00 95.12 81 GLY A N 1
ATOM 602 C CA . GLY A 1 81 ? -17.646 8.401 12.674 1.00 95.12 81 GLY A CA 1
ATOM 603 C C . GLY A 1 81 ? -16.583 8.420 11.568 1.00 95.12 81 GLY A C 1
ATOM 604 O O . GLY A 1 81 ? -16.783 7.761 10.549 1.00 95.12 81 GLY A O 1
ATOM 605 N N . LEU A 1 82 ? -15.447 9.102 11.755 1.00 96.62 82 LEU A N 1
ATOM 606 C CA . LEU A 1 82 ? -14.336 9.083 10.803 1.00 96.62 82 LEU A CA 1
ATOM 607 C C . LEU A 1 82 ? -13.333 7.972 11.145 1.00 96.62 82 LEU A C 1
ATOM 609 O O . LEU A 1 82 ? -12.864 7.855 12.278 1.00 96.62 82 LEU A O 1
ATOM 613 N N . TYR A 1 83 ? -12.959 7.186 10.138 1.00 96.56 83 TYR A N 1
ATOM 614 C CA . TYR A 1 83 ? -11.991 6.095 10.245 1.00 96.56 83 TYR A CA 1
ATOM 615 C C . TYR A 1 83 ? -10.904 6.258 9.186 1.00 96.56 83 TYR A C 1
ATOM 617 O O . TYR A 1 83 ? -11.149 6.779 8.099 1.00 96.56 83 TYR A O 1
ATOM 625 N N . VAL A 1 84 ? -9.698 5.801 9.504 1.00 95.06 84 VAL A N 1
ATOM 626 C CA . VAL A 1 84 ? -8.511 5.926 8.661 1.00 95.06 84 VAL A CA 1
ATOM 627 C C . VAL A 1 84 ? -7.949 4.542 8.378 1.00 95.06 84 VAL A C 1
ATOM 629 O O . VAL A 1 84 ? -7.728 3.756 9.295 1.00 95.06 84 VAL A O 1
ATOM 632 N N . ALA A 1 85 ? -7.679 4.283 7.100 1.00 95.50 85 ALA A N 1
ATOM 633 C CA . ALA A 1 85 ? -6.878 3.163 6.629 1.00 95.50 85 ALA A CA 1
ATOM 634 C C . ALA A 1 85 ? -5.800 3.700 5.675 1.00 95.50 85 ALA A C 1
ATOM 636 O O . ALA A 1 85 ? -6.052 3.907 4.490 1.00 95.50 85 ALA A O 1
ATOM 637 N N . SER A 1 86 ? -4.611 3.997 6.200 1.00 93.44 86 SER A N 1
ATOM 638 C CA . SER A 1 86 ? -3.526 4.652 5.449 1.00 93.44 86 SER A CA 1
ATOM 639 C C . SER A 1 86 ? -2.147 4.113 5.847 1.00 93.44 86 SER A C 1
ATOM 641 O O . SER A 1 86 ? -2.044 3.252 6.716 1.00 93.44 86 SER A O 1
ATOM 643 N N . GLY A 1 87 ? -1.075 4.583 5.204 1.00 86.75 87 GLY A N 1
ATOM 644 C CA . GLY A 1 87 ? 0.298 4.173 5.528 1.00 86.75 87 GLY A CA 1
ATOM 645 C C . GLY A 1 87 ? 0.619 2.735 5.114 1.00 86.75 87 GLY A C 1
ATOM 646 O O . GLY A 1 87 ? 1.295 2.016 5.838 1.00 86.75 87 GLY A O 1
ATOM 647 N N . CYS A 1 88 ? 0.108 2.283 3.966 1.00 84.94 88 CYS A N 1
ATOM 648 C CA . CYS A 1 88 ? 0.263 0.897 3.513 1.00 84.94 88 CYS A CA 1
ATOM 649 C C . CYS A 1 88 ? 1.710 0.498 3.160 1.00 84.94 88 CYS A C 1
ATOM 651 O O . CYS A 1 88 ? 1.978 -0.683 2.919 1.00 84.94 88 CYS A O 1
ATOM 653 N N . SER A 1 89 ? 2.631 1.468 3.093 1.00 82.62 89 SER A N 1
ATOM 654 C CA . SER A 1 89 ? 4.080 1.280 2.966 1.00 82.62 89 SER A CA 1
ATOM 655 C C . SER A 1 89 ? 4.509 0.295 1.872 1.00 82.62 89 SER A C 1
ATOM 657 O O . SER A 1 89 ? 5.422 -0.508 2.048 1.00 82.62 89 SER A O 1
ATOM 659 N N . GLY A 1 90 ? 3.810 0.322 0.731 1.00 83.56 90 GLY A N 1
ATOM 660 C CA . GLY A 1 90 ? 4.097 -0.540 -0.422 1.00 83.56 90 GLY A CA 1
ATOM 661 C C . GLY A 1 90 ? 3.678 -2.005 -0.257 1.00 83.56 90 GLY A C 1
ATOM 662 O O . GLY A 1 90 ? 3.961 -2.833 -1.120 1.00 83.56 90 GLY A O 1
ATOM 663 N N . THR A 1 91 ? 2.991 -2.352 0.833 1.00 86.94 91 THR A N 1
ATOM 664 C CA . THR A 1 91 ? 2.543 -3.725 1.121 1.00 86.94 91 THR A CA 1
ATOM 665 C C . THR A 1 91 ? 1.036 -3.909 0.996 1.00 86.94 91 THR A C 1
ATOM 667 O O . THR A 1 91 ? 0.547 -5.029 1.133 1.00 86.94 91 THR A O 1
ATOM 670 N N . GLY A 1 92 ? 0.296 -2.837 0.694 1.00 90.56 92 GLY A N 1
ATOM 671 C CA . GLY A 1 92 ? -1.150 -2.835 0.870 1.00 90.56 92 GLY A CA 1
ATOM 672 C C . GLY A 1 92 ? -1.941 -3.735 -0.060 1.00 90.56 92 GLY A C 1
ATOM 673 O O . GLY A 1 92 ? -2.907 -4.342 0.385 1.00 90.56 92 GLY A O 1
ATOM 674 N N . PHE A 1 93 ? -1.505 -3.897 -1.309 1.00 92.12 93 PHE A N 1
ATOM 675 C CA . PHE A 1 93 ? -2.282 -4.624 -2.315 1.00 92.12 93 PHE A CA 1
ATOM 676 C C . PHE A 1 93 ? -2.638 -6.055 -1.884 1.00 92.12 93 PHE A C 1
ATOM 678 O O . PHE A 1 93 ? -3.790 -6.468 -1.956 1.00 92.12 93 PHE A O 1
ATOM 685 N N . LYS A 1 94 ? -1.660 -6.804 -1.365 1.00 93.19 94 LYS A N 1
ATOM 686 C CA . LYS A 1 94 ? -1.848 -8.207 -0.958 1.00 93.19 94 LYS A CA 1
ATOM 687 C C . LYS A 1 94 ? -2.618 -8.372 0.360 1.00 93.19 94 LYS A C 1
ATOM 689 O O . LYS A 1 94 ? -3.136 -9.449 0.618 1.00 93.19 94 LYS A O 1
ATOM 694 N N . ILE A 1 95 ? -2.668 -7.328 1.192 1.00 93.62 95 ILE A N 1
ATOM 695 C CA . ILE A 1 95 ? -3.283 -7.354 2.534 1.00 93.62 95 ILE A CA 1
ATOM 696 C C . ILE A 1 95 ? -4.665 -6.675 2.516 1.00 93.62 95 ILE A C 1
ATOM 698 O O . ILE A 1 95 ? -5.449 -6.843 3.446 1.00 93.62 95 ILE A O 1
ATOM 702 N N . ALA A 1 96 ? -5.007 -5.959 1.440 1.00 95.44 96 ALA A N 1
ATOM 703 C CA . ALA A 1 96 ? -6.244 -5.194 1.310 1.00 95.44 96 ALA A CA 1
ATOM 704 C C . ALA A 1 96 ? -7.523 -5.969 1.695 1.00 95.44 96 ALA A C 1
ATOM 706 O O . ALA A 1 96 ? -8.341 -5.381 2.401 1.00 95.44 96 ALA A O 1
ATOM 707 N N . PRO A 1 97 ? -7.703 -7.266 1.354 1.00 96.69 97 PRO A N 1
ATOM 708 C CA . PRO A 1 97 ? -8.880 -8.016 1.802 1.00 96.69 97 PRO A CA 1
ATOM 709 C C . PRO A 1 97 ? -8.992 -8.129 3.331 1.00 96.69 97 PRO A C 1
ATOM 711 O O . PRO A 1 97 ? -10.059 -7.891 3.890 1.00 96.69 97 PRO A O 1
ATOM 714 N N . ALA A 1 98 ? -7.889 -8.433 4.021 1.00 96.25 98 ALA A N 1
ATOM 715 C CA . ALA A 1 98 ? -7.866 -8.553 5.480 1.00 96.25 98 ALA A CA 1
ATOM 716 C C . ALA A 1 98 ? -8.056 -7.191 6.167 1.00 96.25 98 ALA A C 1
ATOM 718 O O . ALA A 1 98 ? -8.790 -7.091 7.148 1.00 96.25 98 ALA A O 1
ATOM 719 N N . VAL A 1 99 ? -7.446 -6.133 5.615 1.00 96.62 99 VAL A N 1
ATOM 720 C CA . VAL A 1 99 ? -7.661 -4.753 6.081 1.00 96.62 99 VAL A CA 1
ATOM 721 C C . VAL A 1 99 ? -9.131 -4.365 5.944 1.00 96.62 99 VAL A C 1
ATOM 723 O O . VAL A 1 99 ? -9.705 -3.834 6.888 1.00 96.62 99 VAL A O 1
ATOM 726 N N . GLY A 1 100 ? -9.751 -4.655 4.798 1.00 97.44 100 GLY A N 1
ATOM 727 C CA . GLY A 1 100 ? -11.159 -4.351 4.549 1.00 97.44 100 GLY A CA 1
ATOM 728 C C . GLY A 1 100 ? -12.090 -5.019 5.558 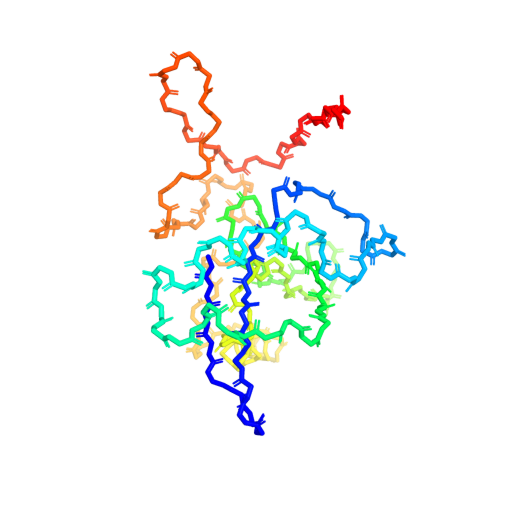1.00 97.44 100 GLY A C 1
ATOM 729 O O . GLY A 1 100 ? -12.950 -4.345 6.118 1.00 97.44 100 GLY A O 1
ATOM 730 N N . ILE A 1 101 ? -11.874 -6.308 5.846 1.00 98.12 101 ILE A N 1
ATOM 731 C CA . ILE A 1 101 ? -12.646 -7.049 6.857 1.00 98.12 101 ILE A CA 1
ATOM 732 C C . ILE A 1 101 ? -12.478 -6.410 8.240 1.00 98.12 101 ILE A C 1
ATOM 734 O O . ILE A 1 101 ? -13.471 -6.046 8.864 1.00 98.12 101 ILE A O 1
ATOM 738 N N . GLY A 1 102 ? -11.236 -6.209 8.695 1.00 97.81 102 GLY A N 1
ATOM 739 C CA . GLY A 1 102 ? -10.984 -5.642 10.022 1.00 97.81 102 GLY A CA 1
ATOM 740 C C . GLY A 1 102 ? -11.557 -4.230 10.181 1.00 97.81 102 GLY A C 1
ATOM 741 O O . GLY A 1 102 ? -12.141 -3.911 11.214 1.00 97.81 102 GLY A O 1
ATOM 742 N N . MET A 1 103 ? -11.441 -3.386 9.151 1.00 98.00 103 MET A N 1
ATOM 743 C CA . MET A 1 103 ? -12.024 -2.042 9.174 1.00 98.00 103 MET A CA 1
ATOM 744 C C . MET A 1 103 ? -13.554 -2.083 9.163 1.00 98.00 103 MET A C 1
ATOM 746 O O . MET A 1 103 ? -14.174 -1.307 9.883 1.00 98.00 103 MET A O 1
ATOM 750 N N . ALA A 1 104 ? -14.177 -2.985 8.399 1.00 98.25 104 ALA A N 1
ATOM 751 C CA . ALA A 1 104 ? -15.631 -3.129 8.377 1.00 98.25 104 ALA A CA 1
ATOM 752 C C . ALA A 1 104 ? -16.188 -3.540 9.750 1.00 98.25 104 ALA A C 1
ATOM 754 O O . ALA A 1 104 ? -17.140 -2.920 10.228 1.00 98.25 104 ALA A O 1
ATOM 755 N N . GLU A 1 105 ? -15.566 -4.516 10.417 1.00 98.12 105 GLU A N 1
ATOM 756 C CA . GLU A 1 105 ? -15.919 -4.919 11.787 1.00 98.12 105 GLU A CA 1
ATOM 757 C C . GLU A 1 105 ? -15.711 -3.761 12.775 1.00 98.12 105 GLU A C 1
ATOM 759 O O . GLU A 1 105 ? -16.603 -3.424 13.551 1.00 98.12 105 GLU A O 1
ATOM 764 N N . LEU A 1 106 ? -14.567 -3.069 12.701 1.00 97.06 106 LEU A N 1
ATOM 765 C CA . LEU A 1 106 ? -14.294 -1.909 13.552 1.00 97.06 106 LEU A CA 1
ATOM 766 C C . LEU A 1 106 ? -15.371 -0.822 13.405 1.00 97.06 106 LEU A C 1
ATOM 768 O O . LEU A 1 106 ? -15.771 -0.222 14.407 1.00 97.06 106 LEU A O 1
ATOM 772 N N . ILE A 1 107 ? -15.829 -0.571 12.176 1.00 97.56 107 ILE A N 1
ATOM 773 C CA . ILE A 1 107 ? -16.833 0.449 11.855 1.00 97.56 107 ILE A CA 1
ATOM 774 C C . ILE A 1 107 ? -18.225 0.042 12.343 1.00 97.56 107 ILE A C 1
ATOM 776 O O . ILE A 1 107 ? -18.919 0.866 12.938 1.00 97.56 107 ILE A O 1
ATOM 780 N N . THR A 1 108 ? -18.635 -1.199 12.083 1.00 97.69 108 THR A N 1
ATOM 781 C CA . THR A 1 108 ? -20.018 -1.661 12.299 1.00 97.69 108 THR A CA 1
ATOM 782 C C . THR A 1 108 ? -20.260 -2.241 13.692 1.00 97.69 108 THR A C 1
ATOM 784 O O . THR A 1 108 ? -21.354 -2.091 14.229 1.00 97.69 108 THR A O 1
ATOM 787 N N . GLU A 1 109 ? -19.243 -2.845 14.307 1.00 96.88 109 GLU A N 1
ATOM 788 C CA . GLU A 1 109 ? -19.343 -3.563 15.587 1.00 96.88 109 GLU A CA 1
ATOM 789 C C . GLU A 1 109 ? -18.544 -2.900 16.716 1.00 96.88 109 GLU A C 1
ATOM 791 O O . GLU A 1 109 ? -18.612 -3.314 17.874 1.00 96.88 109 GLU A O 1
ATOM 796 N N . GLY A 1 110 ? -17.749 -1.875 16.403 1.00 94.44 110 GLY A N 1
ATOM 797 C CA . GLY A 1 110 ? -16.930 -1.166 17.384 1.00 94.44 110 GLY A CA 1
ATOM 798 C C . GLY A 1 110 ? -15.565 -1.800 17.658 1.00 94.44 110 GLY A C 1
ATOM 799 O O . GLY A 1 110 ? -14.711 -1.152 18.264 1.00 94.44 110 GLY A O 1
ATOM 800 N N . ARG A 1 111 ? -15.328 -3.028 17.184 1.00 95.12 111 ARG A N 1
ATOM 801 C CA . ARG A 1 111 ? -14.076 -3.780 17.352 1.00 95.12 111 ARG A CA 1
ATOM 802 C C . ARG A 1 111 ? -13.842 -4.706 16.161 1.00 95.12 111 ARG A C 1
ATOM 804 O O . ARG A 1 111 ? -14.795 -5.253 15.628 1.00 95.12 111 ARG A O 1
ATOM 811 N N . ALA A 1 112 ? -12.582 -4.929 15.801 1.00 96.62 112 ALA A N 1
ATOM 812 C CA . ALA A 1 112 ? -12.217 -5.986 14.862 1.00 96.62 112 ALA A CA 1
ATOM 813 C C . ALA A 1 112 ? -12.066 -7.322 15.604 1.00 96.62 112 ALA A C 1
ATOM 815 O O . ALA A 1 112 ? -11.529 -7.368 16.713 1.00 96.62 112 ALA A O 1
ATOM 816 N N . SER A 1 113 ? -12.571 -8.398 15.011 1.00 95.00 113 SER A N 1
ATOM 817 C CA . SER A 1 113 ? -12.575 -9.746 15.585 1.00 95.00 113 SER A CA 1
ATOM 818 C C . SER A 1 113 ? -11.841 -10.754 14.706 1.00 95.00 113 SER A C 1
ATOM 820 O O . SER A 1 113 ? -11.185 -11.657 15.222 1.00 95.00 113 SER A O 1
ATOM 822 N N . SER A 1 114 ? -11.894 -10.555 13.388 1.00 96.38 114 SER A N 1
ATOM 823 C CA . SER A 1 114 ? -11.239 -11.409 12.402 1.00 96.38 114 SER A CA 1
ATOM 824 C C . SER A 1 114 ? -9.740 -11.126 12.282 1.00 96.38 114 SER A C 1
ATOM 826 O O . SER A 1 114 ? -8.960 -12.020 11.956 1.00 96.38 114 SER A O 1
ATOM 828 N N . VAL A 1 115 ? -9.325 -9.878 12.524 1.00 94.44 115 VAL A N 1
ATOM 829 C CA . VAL A 1 115 ? -7.929 -9.428 12.439 1.00 94.44 115 VAL A CA 1
ATOM 830 C C . VAL A 1 115 ? -7.616 -8.528 13.630 1.00 94.44 115 VAL A C 1
ATOM 832 O O . VAL A 1 115 ? -8.377 -7.610 13.929 1.00 94.44 115 VAL A O 1
ATOM 835 N N . ASP A 1 116 ? -6.477 -8.756 14.286 1.00 93.94 116 ASP A N 1
ATOM 836 C CA . ASP A 1 116 ? -6.004 -7.863 15.345 1.00 93.94 116 ASP A CA 1
ATOM 837 C C . ASP A 1 116 ? -5.472 -6.549 14.752 1.00 93.94 116 ASP A C 1
ATOM 839 O O . ASP A 1 116 ? -4.422 -6.508 14.104 1.00 93.94 116 ASP A O 1
ATOM 843 N N . LEU A 1 117 ? -6.215 -5.463 14.978 1.00 94.75 117 LEU A N 1
ATOM 844 C CA . LEU A 1 117 ? -5.844 -4.115 14.547 1.00 94.75 117 LEU A CA 1
ATOM 845 C C . LEU A 1 117 ? -5.054 -3.333 15.606 1.00 94.75 117 LEU A C 1
ATOM 847 O O . LEU A 1 117 ? -4.542 -2.254 15.302 1.00 94.75 117 LEU A O 1
ATOM 851 N N . ALA A 1 118 ? -4.913 -3.848 16.833 1.00 92.38 118 ALA A N 1
ATOM 852 C CA . ALA A 1 118 ? -4.261 -3.133 17.930 1.00 92.38 118 ALA A CA 1
ATOM 853 C C . ALA A 1 118 ? -2.816 -2.679 17.625 1.00 92.38 118 ALA A C 1
ATOM 855 O O . ALA A 1 118 ? -2.443 -1.590 18.084 1.00 92.38 118 ALA A O 1
ATOM 856 N N . PRO A 1 119 ? -2.001 -3.417 16.838 1.00 92.19 119 PRO A N 1
ATOM 857 C CA . PRO A 1 119 ? -0.677 -2.951 16.421 1.00 92.19 119 PRO A CA 1
ATOM 858 C C . PRO A 1 119 ? -0.702 -1.770 15.439 1.00 92.19 119 PRO A C 1
ATOM 860 O O . PRO A 1 119 ? 0.294 -1.062 15.321 1.00 92.19 119 PRO A O 1
ATOM 863 N N . PHE A 1 120 ? -1.818 -1.541 14.739 1.00 93.56 120 PHE A N 1
ATOM 864 C CA . PHE A 1 120 ? -1.944 -0.551 13.662 1.00 93.56 120 PHE A CA 1
ATOM 865 C C . PHE A 1 120 ? -2.707 0.712 14.070 1.00 93.56 120 PHE A C 1
ATOM 867 O O . PHE A 1 120 ? -2.887 1.611 13.248 1.00 93.56 120 PHE A O 1
ATOM 874 N N . ARG A 1 121 ? -3.109 0.832 15.337 1.00 92.38 121 ARG A N 1
ATOM 875 C CA . ARG A 1 121 ? -3.770 2.037 15.854 1.00 92.38 121 ARG A CA 1
ATOM 876 C C . ARG A 1 121 ? -2.877 3.272 15.759 1.00 92.38 121 ARG A C 1
ATOM 878 O O . ARG A 1 121 ? -1.650 3.179 15.888 1.00 92.38 121 ARG A O 1
ATOM 885 N N . ALA A 1 122 ? -3.478 4.438 15.558 1.00 90.75 122 ALA A N 1
ATOM 886 C CA . ALA A 1 122 ? -2.755 5.700 15.413 1.00 90.75 122 ALA A CA 1
ATOM 887 C C . ALA A 1 122 ? -2.066 6.113 16.724 1.00 90.75 122 ALA A C 1
ATOM 889 O O . ALA A 1 122 ? -0.961 6.658 16.711 1.00 90.75 122 ALA A O 1
ATOM 890 N N . SER A 1 123 ? -2.678 5.789 17.869 1.00 89.94 123 SER A N 1
ATOM 891 C CA . SER A 1 123 ? -2.163 6.156 19.195 1.00 89.94 123 SER A CA 1
ATOM 892 C C . SER A 1 123 ? -0.805 5.526 19.529 1.00 89.94 123 SER A C 1
ATOM 894 O O . SER A 1 123 ? -0.110 6.015 20.418 1.00 89.94 123 SER A O 1
ATOM 896 N N . ARG A 1 124 ? -0.383 4.482 18.798 1.00 90.94 124 ARG A N 1
ATOM 897 C CA . ARG A 1 124 ? 0.887 3.779 19.037 1.00 90.94 124 ARG A CA 1
ATOM 898 C C . ARG A 1 124 ? 2.106 4.699 18.951 1.00 90.94 124 ARG A C 1
ATOM 900 O O . ARG A 1 124 ? 3.082 4.482 19.662 1.00 90.94 124 ARG A O 1
ATOM 907 N N . PHE A 1 125 ? 2.044 5.738 18.115 1.00 88.94 125 PHE A N 1
ATOM 908 C CA . PHE A 1 125 ? 3.138 6.696 17.962 1.00 88.94 125 PHE A CA 1
ATOM 909 C C . PHE A 1 125 ? 3.289 7.582 19.198 1.00 88.94 125 PHE A C 1
ATOM 911 O O . PHE A 1 125 ? 4.394 7.725 19.713 1.00 88.94 125 PHE A O 1
ATOM 918 N N . ALA A 1 126 ? 2.175 8.102 19.725 1.00 87.38 126 ALA A N 1
ATOM 919 C CA . ALA A 1 126 ? 2.167 8.915 20.943 1.00 87.38 126 ALA A CA 1
ATOM 920 C C . ALA A 1 126 ? 2.615 8.120 22.181 1.00 87.38 126 ALA A C 1
ATOM 922 O O . ALA A 1 126 ? 3.141 8.681 23.135 1.00 87.38 126 ALA A O 1
ATOM 923 N N . GLU A 1 127 ? 2.432 6.804 22.159 1.00 87.75 127 GLU A N 1
ATOM 924 C CA . GLU A 1 127 ? 2.803 5.905 23.251 1.00 87.75 127 GLU A CA 1
ATOM 925 C C . GLU A 1 127 ? 4.217 5.320 23.123 1.00 87.75 127 GLU A C 1
ATOM 927 O O . GLU A 1 127 ? 4.620 4.516 23.965 1.00 87.75 127 GLU A O 1
ATOM 932 N N . GLY A 1 128 ? 4.947 5.644 22.052 1.00 84.50 128 GLY A N 1
ATOM 933 C CA . GLY A 1 128 ? 6.263 5.062 21.777 1.00 84.50 128 GLY A CA 1
ATOM 934 C C . GLY A 1 128 ? 6.236 3.559 21.461 1.00 84.50 128 GLY A C 1
ATOM 935 O O . GLY A 1 128 ? 7.249 2.884 21.620 1.00 84.50 128 GLY A O 1
ATOM 936 N N . ARG A 1 129 ? 5.092 3.017 21.019 1.00 84.75 129 ARG A N 1
ATOM 937 C CA . ARG A 1 129 ? 4.872 1.589 20.721 1.00 84.75 129 ARG A CA 1
ATOM 938 C C . ARG A 1 129 ? 4.821 1.311 19.216 1.00 84.75 129 ARG A C 1
ATOM 940 O O . ARG A 1 129 ? 3.844 0.754 18.722 1.00 84.75 129 ARG A O 1
ATOM 947 N N . CYS A 1 130 ? 5.849 1.718 18.476 1.00 81.12 130 CYS A N 1
ATOM 948 C CA . CYS A 1 130 ? 5.929 1.442 17.039 1.00 81.12 130 CYS A CA 1
ATOM 949 C C . CYS A 1 130 ? 5.870 -0.057 16.757 1.00 81.12 130 CYS A C 1
ATOM 951 O O . CYS A 1 130 ? 6.474 -0.856 17.478 1.00 81.12 130 CYS A O 1
ATOM 953 N N . ALA A 1 131 ? 5.168 -0.431 15.689 1.00 74.06 131 ALA A N 1
ATOM 954 C CA . ALA A 1 131 ? 5.119 -1.821 15.270 1.00 74.06 131 ALA A CA 1
ATOM 955 C C . ALA A 1 131 ? 6.519 -2.257 14.807 1.00 74.06 131 ALA A C 1
ATOM 957 O O . ALA A 1 131 ? 7.176 -1.570 14.021 1.00 74.06 131 ALA A O 1
ATOM 958 N N . ALA A 1 132 ? 7.006 -3.385 15.328 1.00 62.19 132 ALA A N 1
ATOM 959 C CA . ALA A 1 132 ? 8.317 -3.908 14.967 1.00 62.19 132 ALA A CA 1
ATOM 960 C C . ALA A 1 132 ? 8.315 -4.344 13.494 1.00 62.19 132 ALA A C 1
ATOM 962 O O . ALA A 1 132 ? 7.527 -5.204 13.106 1.00 62.19 132 ALA A O 1
ATOM 963 N N . SER A 1 133 ? 9.194 -3.773 12.665 1.00 48.72 133 SER A N 1
ATOM 964 C CA . SER A 1 133 ? 9.335 -4.209 11.273 1.00 48.72 133 SER A CA 1
ATOM 965 C C . SER A 1 133 ? 10.283 -5.412 11.169 1.00 48.72 133 SER A C 1
ATOM 967 O O . SER A 1 133 ? 11.307 -5.482 11.848 1.00 48.72 133 SER A O 1
ATOM 969 N N . MET A 1 134 ? 9.974 -6.357 10.271 1.00 35.75 134 MET A N 1
ATOM 970 C CA . MET A 1 134 ? 10.877 -7.462 9.889 1.00 35.75 134 MET A CA 1
ATOM 971 C C . MET A 1 134 ? 12.065 -7.008 9.021 1.00 35.75 134 MET A C 1
ATOM 973 O O . MET A 1 134 ? 12.964 -7.798 8.748 1.00 35.75 134 MET A O 1
ATOM 977 N N . SER A 1 135 ? 12.094 -5.742 8.596 1.00 33.75 135 SER A N 1
ATOM 978 C CA . SER A 1 135 ? 13.266 -5.136 7.971 1.00 33.75 135 SER A CA 1
ATOM 979 C C . SER A 1 135 ? 13.903 -4.195 8.975 1.00 33.75 135 SER A C 1
ATOM 981 O O . SER A 1 135 ? 13.610 -3.000 9.016 1.00 33.75 135 SER A O 1
ATOM 983 N N . THR A 1 136 ? 14.795 -4.754 9.783 1.00 30.73 136 THR A N 1
ATOM 984 C CA . THR A 1 136 ? 15.835 -3.998 10.469 1.00 30.73 136 THR A CA 1
ATOM 985 C C . THR A 1 136 ? 16.374 -2.922 9.515 1.00 30.73 136 THR A C 1
ATOM 987 O O . THR A 1 136 ? 16.862 -3.250 8.435 1.00 30.73 136 THR A O 1
ATOM 990 N N . THR A 1 137 ? 16.261 -1.650 9.928 1.00 33.62 137 THR A N 1
ATOM 991 C CA . THR A 1 137 ? 17.045 -0.503 9.428 1.00 33.62 137 THR A CA 1
ATOM 992 C C . THR A 1 137 ? 16.513 0.242 8.188 1.00 33.62 137 THR A C 1
ATOM 994 O O . THR A 1 137 ? 16.982 0.043 7.073 1.00 33.62 137 THR A O 1
ATOM 997 N N . ILE A 1 138 ? 15.703 1.287 8.406 1.00 37.31 138 ILE A N 1
ATOM 998 C CA . ILE A 1 138 ? 16.066 2.602 7.844 1.00 37.31 138 ILE A CA 1
ATOM 999 C C . ILE A 1 138 ? 16.795 3.362 8.960 1.00 37.31 138 ILE A C 1
ATOM 1001 O O . ILE A 1 138 ? 16.224 4.211 9.630 1.00 37.31 138 ILE A O 1
ATOM 1005 N N . ALA A 1 139 ? 18.054 3.011 9.227 1.00 31.88 139 ALA A N 1
ATOM 1006 C CA . ALA A 1 139 ? 18.920 3.843 10.056 1.00 31.88 139 ALA A CA 1
ATOM 1007 C C . ALA A 1 139 ? 19.633 4.844 9.152 1.00 31.88 139 ALA A C 1
ATOM 1009 O O . ALA A 1 139 ? 20.172 4.486 8.103 1.00 31.88 139 ALA A O 1
ATOM 1010 N N . THR A 1 140 ? 19.676 6.100 9.577 1.00 36.66 140 THR A N 1
ATOM 1011 C CA . THR A 1 140 ? 20.626 7.057 9.019 1.00 36.66 140 THR A CA 1
ATOM 1012 C C . THR A 1 140 ? 21.984 6.758 9.644 1.00 36.66 140 THR A C 1
ATOM 1014 O O . THR A 1 140 ? 22.146 6.845 10.858 1.00 36.66 140 THR A O 1
ATOM 1017 N N . MET A 1 141 ? 22.964 6.383 8.826 1.00 28.42 141 MET A N 1
ATOM 1018 C CA . MET A 1 141 ? 24.331 6.166 9.283 1.00 28.42 141 MET A CA 1
ATOM 1019 C C . MET A 1 141 ? 25.015 7.525 9.478 1.00 28.42 141 MET A C 1
ATOM 1021 O O . MET A 1 141 ? 25.477 8.138 8.519 1.00 28.42 141 MET A O 1
ATOM 1025 N N . THR A 1 142 ? 25.100 7.997 10.722 1.00 35.81 142 THR A N 1
ATOM 1026 C CA . THR A 1 142 ? 25.902 9.174 11.086 1.00 35.81 142 THR A CA 1
ATOM 1027 C C . THR A 1 142 ? 27.047 8.710 11.984 1.00 35.81 142 THR A C 1
ATOM 1029 O O . THR A 1 142 ? 26.827 8.270 13.109 1.00 35.81 142 THR A O 1
ATOM 1032 N N . ARG A 1 143 ? 28.289 8.777 11.485 1.00 33.06 143 ARG A N 1
ATOM 1033 C CA . ARG A 1 143 ? 29.521 8.423 12.230 1.00 33.06 143 ARG A CA 1
ATOM 1034 C C . ARG A 1 143 ? 29.568 6.985 12.787 1.00 33.06 143 ARG A C 1
ATOM 1036 O O . ARG A 1 143 ? 30.020 6.773 13.910 1.00 33.06 143 ARG A O 1
ATOM 1043 N N . GLY A 1 144 ? 29.119 5.994 12.012 1.00 27.92 144 GLY A N 1
ATOM 1044 C CA . GLY A 1 144 ? 29.368 4.573 12.314 1.00 27.92 144 GLY A CA 1
ATOM 1045 C C . GLY A 1 144 ? 28.656 4.014 13.554 1.00 27.92 144 GLY A C 1
ATOM 1046 O O . GLY A 1 144 ? 29.070 2.981 14.073 1.00 27.92 144 GLY A O 1
ATOM 1047 N N . ARG A 1 145 ? 27.597 4.676 14.037 1.00 24.64 145 ARG A N 1
ATOM 1048 C CA . ARG A 1 145 ? 26.771 4.214 15.161 1.00 24.64 145 ARG A CA 1
ATOM 1049 C C . ARG A 1 145 ? 25.324 4.042 14.690 1.00 24.64 145 ARG A C 1
ATOM 1051 O O . ARG A 1 145 ? 24.774 4.947 14.070 1.00 24.64 145 ARG A O 1
ATOM 1058 N N . TRP A 1 146 ? 24.732 2.880 14.959 1.00 30.22 146 TRP A N 1
ATOM 1059 C CA . TRP A 1 146 ? 23.335 2.580 14.632 1.00 30.22 146 TRP A CA 1
ATOM 1060 C C . TRP A 1 146 ? 22.409 3.229 15.669 1.00 30.22 146 TRP A C 1
ATOM 1062 O O . TRP A 1 146 ? 22.540 2.942 16.857 1.00 30.22 146 TRP A O 1
ATOM 1072 N N . THR A 1 147 ? 21.474 4.080 15.242 1.00 33.84 147 THR A N 1
ATOM 1073 C CA . THR A 1 147 ? 20.406 4.617 16.101 1.00 33.84 147 THR A CA 1
ATOM 1074 C C . THR A 1 147 ? 19.036 4.158 15.588 1.00 33.84 147 THR A C 1
ATOM 1076 O O . THR A 1 147 ? 18.762 4.307 14.394 1.00 33.84 147 THR A O 1
ATOM 1079 N N . PRO A 1 148 ? 18.159 3.598 16.448 1.00 39.66 148 PRO A N 1
ATOM 1080 C CA . PRO A 1 148 ? 16.758 3.386 16.096 1.00 39.66 148 PRO A CA 1
ATOM 1081 C C . PRO A 1 148 ? 16.139 4.731 15.704 1.00 39.66 148 PRO A C 1
ATOM 1083 O O . PRO A 1 148 ? 16.267 5.702 16.451 1.00 39.66 148 PRO A O 1
ATOM 1086 N N . GLN A 1 149 ? 15.480 4.813 14.546 1.00 49.19 149 GLN A N 1
ATOM 1087 C CA . GLN A 1 149 ? 14.572 5.930 14.294 1.00 49.19 149 GLN A CA 1
ATOM 1088 C C . GLN A 1 149 ? 13.377 5.720 15.231 1.00 49.19 149 GLN A C 1
ATOM 1090 O O . GLN A 1 149 ? 12.670 4.722 15.115 1.00 49.19 149 GLN A O 1
ATOM 1095 N N . GLY A 1 150 ? 13.245 6.581 16.243 1.00 47.25 150 GLY A N 1
ATOM 1096 C CA . GLY A 1 150 ? 12.162 6.514 17.223 1.00 47.25 150 GLY A CA 1
ATOM 1097 C C . GLY A 1 150 ? 10.786 6.723 16.584 1.00 47.25 150 GLY A C 1
ATOM 1098 O O . GLY A 1 150 ? 10.679 7.057 15.407 1.00 47.25 150 GLY A O 1
ATOM 1099 N N . CYS A 1 151 ? 9.723 6.579 17.378 1.00 52.25 151 CYS A N 1
ATOM 1100 C CA . CYS A 1 151 ? 8.326 6.767 16.957 1.00 52.25 151 CYS A CA 1
ATOM 1101 C C . CYS A 1 151 ? 7.927 8.205 16.584 1.00 52.25 151 CYS A C 1
ATOM 1103 O O . CYS A 1 151 ? 6.741 8.533 16.559 1.00 52.25 151 CYS A O 1
ATOM 1105 N N . GLU A 1 152 ? 8.895 9.075 16.312 1.00 47.12 152 GLU A N 1
ATOM 1106 C CA . GLU A 1 152 ? 8.655 10.474 16.004 1.00 47.12 152 GLU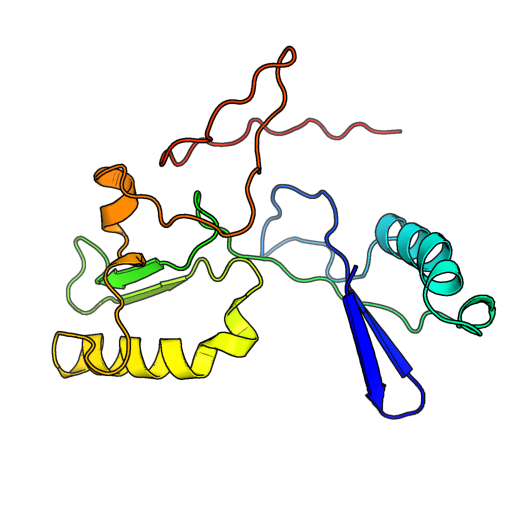 A CA 1
ATOM 1107 C C . GLU A 1 152 ? 8.359 10.675 14.516 1.00 47.12 152 GLU A C 1
ATOM 1109 O O . GLU A 1 152 ? 9.046 10.159 13.631 1.00 47.12 152 GLU A O 1
ATOM 1114 N N . TRP A 1 153 ? 7.377 11.531 14.242 1.00 45.09 153 TRP A N 1
ATOM 1115 C CA . TRP A 1 153 ? 7.134 12.134 12.933 1.00 45.09 153 TRP A CA 1
ATOM 1116 C C . TRP A 1 153 ? 8.226 13.165 12.606 1.00 45.09 153 TRP A C 1
ATOM 1118 O O . TRP A 1 153 ? 7.940 14.340 12.390 1.00 45.09 153 TRP A O 1
ATOM 1128 N N . LEU A 1 154 ? 9.501 12.77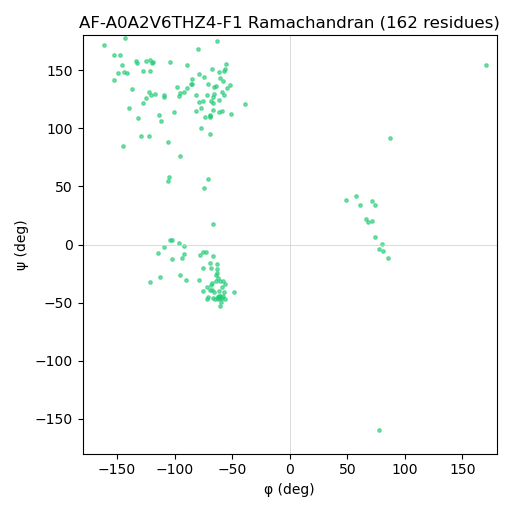3 12.610 1.00 37.47 154 LEU A N 1
ATOM 1129 C CA . LEU A 1 154 ? 10.574 13.705 12.277 1.00 37.47 154 LEU A CA 1
ATOM 1130 C C . LEU A 1 154 ? 10.482 14.060 10.784 1.00 37.47 154 LEU A C 1
ATOM 1132 O O . LEU A 1 154 ? 10.546 13.164 9.930 1.00 37.47 154 LEU A O 1
ATOM 1136 N N . PRO A 1 155 ? 10.366 15.348 10.411 1.00 34.72 155 PRO A N 1
ATOM 1137 C CA . PRO A 1 155 ? 10.633 15.740 9.042 1.00 34.72 155 PRO A CA 1
ATOM 1138 C C . PRO A 1 155 ? 12.093 15.385 8.751 1.00 34.72 155 PRO A C 1
ATOM 1140 O O . PRO A 1 155 ? 13.007 15.950 9.351 1.00 34.72 155 PRO A O 1
ATOM 1143 N N . ARG A 1 156 ? 12.340 14.431 7.841 1.00 41.19 156 ARG A N 1
ATOM 1144 C CA . ARG A 1 156 ? 13.697 14.272 7.313 1.00 41.19 156 ARG A CA 1
ATOM 1145 C C . ARG A 1 156 ? 14.087 15.609 6.678 1.00 41.19 156 ARG A C 1
ATOM 1147 O O . ARG A 1 156 ? 13.272 16.147 5.920 1.00 41.19 156 ARG A O 1
ATOM 1154 N N . PRO A 1 157 ? 15.274 16.161 6.981 1.00 32.25 157 PRO A N 1
ATOM 1155 C CA . PRO A 1 157 ? 15.736 17.357 6.296 1.00 32.25 157 PRO A CA 1
ATOM 1156 C C . PRO A 1 157 ? 15.698 17.083 4.791 1.00 32.25 157 PRO A C 1
ATOM 1158 O O . PRO A 1 157 ? 16.101 15.998 4.361 1.00 32.25 157 PRO A O 1
ATOM 1161 N N . ARG A 1 158 ? 15.168 18.036 4.008 1.00 32.56 158 ARG A N 1
ATOM 1162 C CA . ARG A 1 158 ? 15.226 17.982 2.542 1.00 32.56 158 ARG A CA 1
ATOM 1163 C C . ARG A 1 158 ? 16.685 17.729 2.177 1.00 32.56 158 ARG A C 1
ATOM 1165 O O . ARG A 1 158 ? 17.531 18.578 2.447 1.00 32.56 158 ARG A O 1
ATOM 1172 N N . ARG A 1 159 ? 16.998 16.554 1.630 1.00 37.03 159 ARG A N 1
ATOM 1173 C CA . ARG A 1 159 ? 18.284 16.372 0.966 1.00 37.03 159 ARG A CA 1
ATOM 1174 C C . ARG A 1 159 ? 18.225 17.272 -0.255 1.00 37.03 159 ARG A C 1
ATOM 1176 O O . ARG A 1 159 ? 17.341 17.102 -1.091 1.00 37.03 159 ARG A O 1
ATOM 1183 N N . GLU A 1 160 ? 19.085 18.282 -0.282 1.00 23.14 160 GLU A N 1
ATOM 1184 C CA . GLU A 1 160 ? 19.263 19.113 -1.465 1.00 23.14 160 GLU A CA 1
ATOM 1185 C C . GLU A 1 160 ? 19.513 18.186 -2.662 1.00 23.14 160 GLU A C 1
AT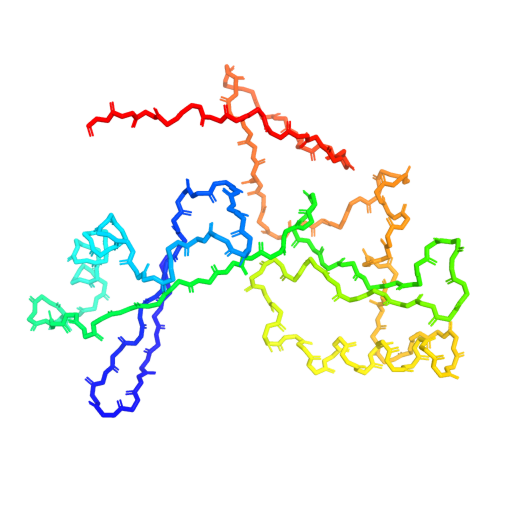OM 1187 O O . GLU A 1 160 ? 20.232 17.188 -2.510 1.00 23.14 160 GLU A O 1
ATOM 1192 N N . PRO A 1 161 ? 18.894 18.443 -3.825 1.00 26.56 161 PRO A N 1
ATOM 1193 C CA . PRO A 1 161 ? 19.201 17.669 -5.011 1.00 26.56 161 PRO A CA 1
ATOM 1194 C C . PRO A 1 161 ? 20.693 17.842 -5.294 1.00 26.56 161 PRO A C 1
ATOM 1196 O O . PRO A 1 161 ? 21.156 18.944 -5.584 1.00 26.56 161 PRO A O 1
ATOM 1199 N N . VAL A 1 162 ? 21.456 16.754 -5.185 1.00 26.38 162 VAL A N 1
ATOM 1200 C CA . VAL A 1 162 ? 22.801 16.708 -5.752 1.00 26.38 162 VAL A CA 1
ATOM 1201 C C . VAL A 1 162 ? 22.593 16.708 -7.259 1.00 26.38 162 VAL A C 1
ATOM 1203 O O . VAL A 1 162 ? 22.289 15.675 -7.853 1.00 26.38 162 VAL A O 1
ATOM 1206 N N . VAL A 1 163 ? 22.661 17.898 -7.849 1.00 23.94 163 VAL A N 1
ATOM 1207 C CA . VAL A 1 163 ? 22.756 18.075 -9.293 1.00 23.94 163 VAL A CA 1
ATOM 1208 C C . VAL A 1 163 ? 24.145 17.582 -9.689 1.00 23.94 163 VAL A C 1
ATOM 1210 O O . VAL A 1 163 ? 25.147 18.183 -9.298 1.00 23.94 163 VAL A O 1
ATOM 1213 N N . VAL A 1 164 ? 24.191 16.461 -10.408 1.00 32.22 164 VAL A N 1
ATOM 1214 C CA . VAL A 1 164 ? 25.337 16.055 -11.233 1.00 32.22 164 VAL A CA 1
ATOM 1215 C C . VAL A 1 164 ? 24.876 16.087 -12.676 1.00 32.22 164 VAL A C 1
ATOM 1217 O O . VAL A 1 164 ? 23.785 15.528 -12.931 1.00 32.22 164 VAL A O 1
#

Mean predicted aligned error: 9.9 Å